Protein AF-A0AAV4NGH8-F1 (afdb_monomer)

Mean predicted aligned error: 12.2 Å

pLDDT: mean 81.97, std 16.05, range [34.03, 96.88]

Radius of gyration: 24.6 Å; Cα contacts (8 Å, |Δi|>4): 163; chains: 1; bounding box: 35×63×75 Å

Foldseek 3Di:
DDDDDDPDDDPPVVVVVVVVVVVVVVVCVQCVVHQPFAAQFQRDGHGPPPFKDKDFPVNLVVLPDDPVLSCNRHVDPDRMGIHGPQQVVCSVVVHGRPNGVSVVSDDDDDDPVQVPDDPVRVLVPDPPLNAFDFDQPDDPSDTDTDHD

Solvent-accessible surface area (backbone atoms only — not comparable to full-atom values): 9064 Å² total; per-residue (Å²): 137,83,86,82,82,83,96,70,86,89,80,73,59,74,62,52,54,58,51,46,53,52,49,51,54,52,48,52,67,59,48,68,82,44,57,72,40,60,17,60,28,44,68,47,62,34,35,72,76,90,39,56,47,75,49,36,58,66,56,44,45,77,72,67,50,50,72,72,53,42,47,41,49,50,65,59,102,59,62,61,47,41,23,33,56,69,44,45,54,26,50,76,68,76,38,80,46,88,58,19,25,76,79,69,52,54,82,75,81,80,56,70,77,69,76,72,51,51,77,68,53,46,40,70,72,39,90,58,66,78,56,53,44,81,40,74,75,55,95,81,79,42,69,39,78,44,82,118

Sequence (148 aa):
MNNAHSDLNDYSDYSHEKQWLKVEECFFKSIADGPTHRCYCCDRLYMKKNNLVSYSKADLRARGFTEKQIAIILSVDLDEADFCKTCSDHIRKLNVPNLAANYGFRYPEQPSCLSELNDLEECLVALR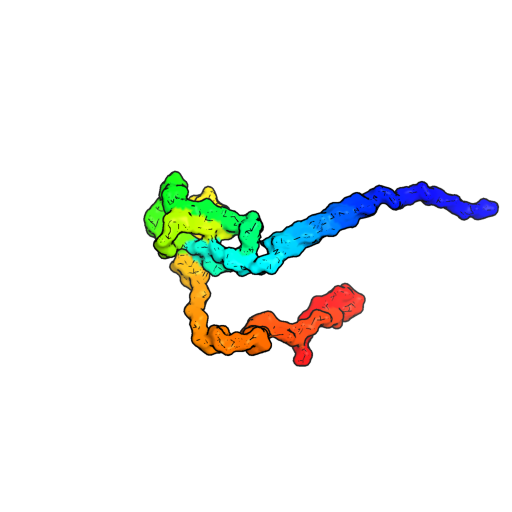ISFMQIRELGRDRQYGYERS

Structure (mmCIF, N/CA/C/O backbone):
data_AF-A0AAV4NGH8-F1
#
_entry.id   AF-A0AAV4NGH8-F1
#
loop_
_atom_site.group_PDB
_atom_site.id
_atom_site.type_symbol
_atom_site.label_atom_id
_atom_site.label_alt_id
_atom_site.label_comp_id
_atom_site.label_asym_id
_atom_site.label_entity_id
_atom_site.label_seq_id
_atom_site.pdbx_PDB_ins_code
_atom_site.Cartn_x
_atom_site.Cartn_y
_atom_site.Cartn_z
_atom_site.occupancy
_atom_site.B_iso_or_equiv
_atom_site.auth_seq_id
_atom_site.auth_comp_id
_atom_site.auth_asym_id
_atom_site.auth_atom_id
_atom_site.pdbx_PDB_model_num
ATOM 1 N N . MET A 1 1 ? 20.906 39.413 -56.919 1.00 37.12 1 MET A N 1
ATOM 2 C CA . MET A 1 1 ? 21.834 38.426 -56.330 1.00 37.12 1 MET A CA 1
ATOM 3 C C . MET A 1 1 ? 21.301 38.068 -54.962 1.00 37.12 1 MET A C 1
ATOM 5 O O . MET A 1 1 ? 20.893 38.958 -54.231 1.00 37.12 1 MET A O 1
ATOM 9 N N . ASN A 1 2 ? 21.148 36.767 -54.755 1.00 34.03 2 ASN A N 1
ATOM 10 C CA . ASN A 1 2 ? 20.193 36.140 -53.854 1.00 34.03 2 ASN A CA 1
ATOM 11 C C . ASN A 1 2 ? 20.536 36.258 -52.362 1.00 34.03 2 ASN A C 1
ATOM 13 O O . ASN A 1 2 ? 21.702 36.274 -51.983 1.00 34.03 2 ASN A O 1
ATOM 17 N N . ASN A 1 3 ? 19.448 36.282 -51.587 1.00 38.16 3 ASN A N 1
ATOM 18 C CA . ASN A 1 3 ? 19.252 35.987 -50.164 1.00 38.16 3 ASN A CA 1
ATOM 19 C C . ASN A 1 3 ? 20.283 35.073 -49.479 1.00 38.16 3 ASN A C 1
ATOM 21 O O . ASN A 1 3 ? 20.625 34.031 -50.028 1.00 38.16 3 ASN A O 1
ATOM 25 N N . ALA A 1 4 ? 20.562 35.359 -48.203 1.00 35.12 4 ALA A N 1
ATOM 26 C CA . ALA A 1 4 ? 20.203 34.488 -47.067 1.00 35.12 4 ALA A CA 1
ATOM 27 C C . ALA A 1 4 ? 20.472 35.260 -45.755 1.00 35.12 4 ALA A C 1
ATOM 29 O O . ALA A 1 4 ? 21.576 35.740 -45.537 1.00 35.12 4 ALA A O 1
ATOM 30 N N . HIS A 1 5 ? 19.436 35.692 -45.035 1.00 36.12 5 HIS A N 1
ATOM 31 C CA . HIS A 1 5 ? 18.732 34.955 -43.972 1.00 36.12 5 HIS A CA 1
ATOM 32 C C . HIS A 1 5 ? 19.549 34.778 -42.680 1.00 36.12 5 HIS A C 1
ATOM 34 O O . HIS A 1 5 ? 20.312 33.837 -42.533 1.00 36.12 5 HIS A O 1
ATOM 40 N N . SER A 1 6 ? 19.323 35.720 -41.758 1.00 41.16 6 SER A N 1
ATOM 41 C CA . SER A 1 6 ? 19.064 35.513 -40.325 1.00 41.16 6 SER A CA 1
ATOM 42 C C . SER A 1 6 ? 19.578 34.218 -39.672 1.00 41.16 6 SER A C 1
ATOM 44 O O . SER A 1 6 ? 18.866 33.212 -39.668 1.00 41.16 6 SER A O 1
ATOM 46 N N . ASP A 1 7 ? 20.698 34.314 -38.961 1.00 37.06 7 ASP A N 1
ATOM 47 C CA . ASP A 1 7 ? 20.989 33.439 -37.822 1.00 37.06 7 ASP A CA 1
ATOM 48 C C . ASP A 1 7 ? 20.143 33.905 -36.628 1.00 37.06 7 ASP A C 1
ATOM 50 O O . ASP A 1 7 ? 20.537 34.766 -35.838 1.00 37.06 7 ASP A O 1
ATOM 54 N N . LEU A 1 8 ? 18.918 33.385 -36.542 1.00 48.69 8 LEU A N 1
ATOM 55 C CA . LEU A 1 8 ? 18.083 33.474 -35.350 1.00 48.69 8 LEU A CA 1
ATOM 56 C C . LEU A 1 8 ? 18.018 32.099 -34.684 1.00 48.69 8 LEU A C 1
ATOM 58 O O . LEU A 1 8 ? 17.522 31.150 -35.278 1.00 48.69 8 LEU A O 1
ATOM 62 N N . ASN A 1 9 ? 18.423 32.094 -33.412 1.00 50.03 9 ASN A N 1
ATOM 63 C CA . ASN A 1 9 ? 18.044 31.165 -32.347 1.00 50.03 9 ASN A CA 1
ATOM 64 C C . ASN A 1 9 ? 18.372 29.677 -32.519 1.00 50.03 9 ASN A C 1
ATOM 66 O O . ASN A 1 9 ? 17.560 28.925 -33.042 1.00 50.03 9 ASN A O 1
ATOM 70 N N . ASP A 1 10 ? 19.438 29.236 -31.843 1.00 43.16 10 ASP A N 1
ATOM 71 C CA . ASP A 1 10 ? 19.433 27.922 -31.187 1.00 43.16 10 ASP A CA 1
ATOM 72 C C . ASP A 1 10 ? 20.372 27.878 -29.962 1.00 43.16 10 ASP A C 1
ATOM 74 O O . ASP A 1 10 ? 21.439 27.273 -29.971 1.00 43.16 10 ASP A O 1
ATOM 78 N N . TYR A 1 11 ? 20.034 28.625 -28.903 1.00 45.38 11 TYR A N 1
ATOM 79 C CA . TYR A 1 11 ? 20.812 28.622 -27.647 1.00 45.38 11 TYR A CA 1
ATOM 80 C C . TYR A 1 11 ? 19.963 28.309 -26.404 1.00 45.38 11 TYR A C 1
ATOM 82 O O . TYR A 1 11 ? 20.432 28.434 -25.273 1.00 45.38 11 TYR A O 1
ATOM 90 N N . SER A 1 12 ? 18.705 27.893 -26.583 1.00 49.69 12 SER A N 1
ATOM 91 C CA . SER A 1 12 ? 17.806 27.534 -25.476 1.00 49.69 12 SER A CA 1
ATOM 92 C C . SER A 1 12 ? 17.758 26.035 -25.161 1.00 49.69 12 SER A C 1
ATOM 94 O O . SER A 1 12 ? 17.230 25.673 -24.111 1.00 49.69 12 SER A O 1
ATOM 96 N N . ASP A 1 13 ? 18.322 25.169 -26.006 1.00 53.19 13 ASP A N 1
ATOM 97 C CA . ASP A 1 13 ? 18.118 23.714 -25.900 1.00 53.19 13 ASP A CA 1
ATOM 98 C C . ASP A 1 13 ? 19.119 23.005 -24.955 1.00 53.19 13 ASP A C 1
ATOM 100 O O . ASP A 1 13 ? 18.758 22.124 -24.174 1.00 53.19 13 ASP A O 1
ATOM 104 N N . TYR A 1 14 ? 20.360 23.502 -24.865 1.00 54.12 14 TYR A N 1
ATOM 105 C CA . TYR A 1 14 ? 21.419 22.940 -24.000 1.00 54.12 14 TYR A CA 1
ATOM 106 C C . TYR A 1 14 ? 21.107 22.948 -22.491 1.00 54.12 14 TYR A C 1
ATOM 108 O O . TYR A 1 14 ? 21.674 22.174 -21.713 1.00 54.12 14 TYR A O 1
ATOM 116 N N . SER A 1 15 ? 20.245 23.863 -22.044 1.00 65.00 15 SER A N 1
ATOM 117 C CA . SER A 1 15 ? 19.797 23.952 -20.647 1.00 65.00 15 SER A CA 1
ATOM 118 C C . SER A 1 15 ? 18.776 22.863 -20.325 1.00 65.00 15 SER A C 1
ATOM 120 O O . SER A 1 15 ? 18.804 22.270 -19.244 1.00 65.00 15 SER A O 1
ATOM 122 N N . HIS A 1 16 ? 17.899 22.580 -21.285 1.00 65.19 16 HIS A N 1
ATOM 123 C CA . HIS A 1 16 ? 16.795 21.650 -21.128 1.00 65.19 16 HIS A CA 1
ATOM 124 C C . HIS A 1 16 ? 17.289 20.198 -21.162 1.00 65.19 16 HIS A C 1
ATOM 126 O O . HIS A 1 16 ? 16.897 19.397 -20.316 1.00 65.19 16 HIS A O 1
ATOM 132 N N . GLU A 1 17 ? 18.256 19.889 -22.029 1.00 76.56 17 GLU A N 1
ATOM 133 C CA . GLU A 1 17 ? 18.905 18.574 -22.084 1.00 76.56 17 GLU A CA 1
ATOM 134 C C . GLU A 1 17 ? 19.615 18.217 -20.762 1.00 76.56 17 GLU A C 1
ATOM 136 O O . GLU A 1 17 ? 19.431 17.130 -20.213 1.00 76.56 17 GLU A O 1
ATOM 141 N N . LYS A 1 18 ? 20.353 19.163 -20.161 1.00 76.19 18 LYS A N 1
ATOM 142 C CA . LYS A 1 18 ? 20.998 18.955 -18.848 1.00 76.19 18 LYS A CA 1
ATOM 143 C C . LYS A 1 18 ? 19.992 18.768 -17.714 1.00 76.19 18 LYS A C 1
ATOM 145 O O . LYS A 1 18 ? 20.256 18.023 -16.769 1.00 76.19 18 LYS A O 1
ATOM 150 N N . GLN A 1 19 ? 18.852 19.454 -17.780 1.00 84.19 19 GLN A N 1
ATOM 151 C CA . GLN A 1 19 ? 17.763 19.261 -16.823 1.00 84.19 19 GLN A CA 1
ATOM 152 C C . GLN A 1 19 ? 17.129 17.879 -16.992 1.00 84.19 19 GLN A C 1
ATOM 154 O O . GLN A 1 19 ? 16.891 17.208 -15.988 1.00 84.19 19 GLN A O 1
ATOM 159 N N . TRP A 1 20 ? 16.931 17.428 -18.232 1.00 88.38 20 TRP A N 1
ATOM 160 C CA . TRP A 1 20 ? 16.392 16.108 -18.538 1.00 88.38 20 TRP A CA 1
ATOM 161 C C . TRP A 1 20 ? 17.287 14.983 -18.021 1.00 88.38 20 TRP A C 1
ATOM 163 O O . TRP A 1 20 ? 16.808 14.146 -17.263 1.00 88.38 20 TRP A O 1
ATOM 173 N N . LEU A 1 21 ? 18.593 15.025 -18.308 1.00 91.19 21 LEU A N 1
ATOM 174 C CA . LEU A 1 21 ? 19.558 14.029 -17.818 1.00 91.19 21 LEU A CA 1
ATOM 175 C C . LEU A 1 21 ? 19.543 13.916 -16.288 1.00 91.19 21 LEU A C 1
ATOM 177 O O . LEU A 1 21 ? 19.578 12.822 -15.728 1.00 91.19 21 LEU A O 1
ATOM 181 N N . LYS A 1 22 ? 19.432 15.051 -15.590 1.00 90.44 22 LYS A N 1
ATOM 182 C CA . LYS A 1 22 ? 19.340 15.071 -14.126 1.00 90.44 22 LYS A CA 1
ATOM 183 C C . LYS A 1 22 ? 18.030 14.460 -13.622 1.00 90.44 22 LYS A C 1
ATOM 185 O O . LYS A 1 22 ? 18.037 13.746 -12.620 1.00 90.44 22 LYS A O 1
ATOM 190 N N . VAL A 1 23 ? 16.906 14.767 -14.269 1.00 88.88 23 VAL A N 1
ATOM 191 C CA . VAL A 1 23 ? 15.590 14.206 -13.923 1.00 88.88 23 VAL A CA 1
ATOM 192 C C . VAL A 1 23 ? 15.567 12.703 -14.183 1.00 88.88 23 VAL A C 1
ATOM 194 O O . VAL A 1 23 ? 15.110 11.954 -13.323 1.00 88.88 23 VAL A O 1
ATOM 197 N N . GLU A 1 24 ? 16.109 12.264 -15.314 1.00 91.50 24 GLU A N 1
ATOM 198 C CA . GLU A 1 24 ? 16.248 10.863 -15.701 1.00 91.50 24 GLU A CA 1
ATOM 199 C C . GLU A 1 24 ? 17.092 10.083 -14.687 1.00 91.50 24 GLU A C 1
ATOM 201 O O . GLU A 1 24 ? 16.641 9.072 -14.144 1.00 91.50 24 GLU A O 1
ATOM 206 N N . GLU A 1 25 ? 18.275 10.592 -14.340 1.00 91.62 25 GLU A N 1
ATOM 207 C CA . GLU A 1 25 ? 19.138 9.982 -13.328 1.00 91.62 25 GLU A CA 1
ATOM 208 C C . GLU A 1 25 ? 18.414 9.872 -11.974 1.00 91.62 25 GLU A C 1
ATOM 210 O O . GLU A 1 25 ? 18.460 8.839 -11.300 1.00 91.62 25 GLU A O 1
ATOM 215 N N . CYS A 1 26 ? 17.704 10.931 -11.575 1.00 88.38 26 CYS A N 1
ATOM 216 C CA . CYS A 1 26 ? 16.924 10.953 -10.340 1.00 88.38 26 CYS A CA 1
ATOM 217 C C . CYS A 1 26 ? 15.754 9.959 -10.375 1.00 88.38 26 CYS A C 1
ATOM 219 O O . CYS A 1 26 ? 15.462 9.337 -9.349 1.00 88.38 26 CYS A O 1
ATOM 221 N N . PHE A 1 27 ? 15.103 9.796 -11.529 1.00 86.94 27 PHE A N 1
ATOM 222 C CA . PHE A 1 27 ? 14.030 8.832 -11.740 1.00 86.94 27 PHE A CA 1
ATOM 223 C C . PHE A 1 27 ? 14.553 7.404 -11.604 1.00 86.94 27 PHE A C 1
ATOM 225 O O . PHE A 1 27 ? 14.066 6.682 -10.734 1.00 86.94 27 PHE A O 1
ATOM 232 N N . PHE A 1 28 ? 15.586 7.018 -12.360 1.00 88.06 28 PHE A N 1
ATOM 233 C CA . PHE A 1 28 ? 16.157 5.670 -12.284 1.00 88.06 28 PHE A CA 1
ATOM 234 C C . PHE A 1 28 ? 16.666 5.346 -10.880 1.00 88.06 28 PHE A C 1
ATOM 236 O O . PHE A 1 28 ? 16.361 4.280 -10.354 1.00 88.06 28 PHE A O 1
ATOM 243 N N . LYS A 1 29 ? 17.313 6.301 -10.199 1.00 86.12 29 LYS A N 1
ATOM 244 C CA . LYS A 1 29 ? 17.680 6.153 -8.780 1.00 86.12 29 LYS A CA 1
ATOM 245 C C . LYS A 1 29 ? 16.474 5.992 -7.853 1.00 86.12 29 LYS A C 1
ATOM 247 O O . LYS A 1 29 ? 16.597 5.367 -6.807 1.00 86.12 29 LYS A O 1
ATOM 252 N N . SER A 1 30 ? 15.326 6.590 -8.173 1.00 81.25 30 SER A N 1
ATOM 253 C CA . SER A 1 30 ? 14.107 6.466 -7.359 1.00 81.25 30 SER A CA 1
ATOM 254 C C . SER A 1 30 ? 13.377 5.138 -7.549 1.00 81.25 30 SER A C 1
ATOM 256 O O . SER A 1 30 ? 12.634 4.743 -6.651 1.00 81.25 30 SER A O 1
ATOM 258 N N . ILE A 1 31 ? 13.603 4.467 -8.685 1.00 83.75 31 ILE A N 1
ATOM 259 C CA . ILE A 1 31 ? 12.946 3.207 -9.044 1.00 83.75 31 ILE A CA 1
ATOM 260 C C . ILE A 1 31 ? 13.873 1.986 -9.011 1.00 83.75 31 ILE A C 1
ATOM 262 O O . ILE A 1 31 ? 13.399 0.876 -9.237 1.00 83.75 31 ILE A O 1
ATOM 266 N N . ALA A 1 32 ? 15.167 2.182 -8.736 1.00 84.25 32 ALA A N 1
ATOM 267 C CA . ALA A 1 32 ? 16.200 1.147 -8.811 1.00 84.25 32 ALA A CA 1
ATO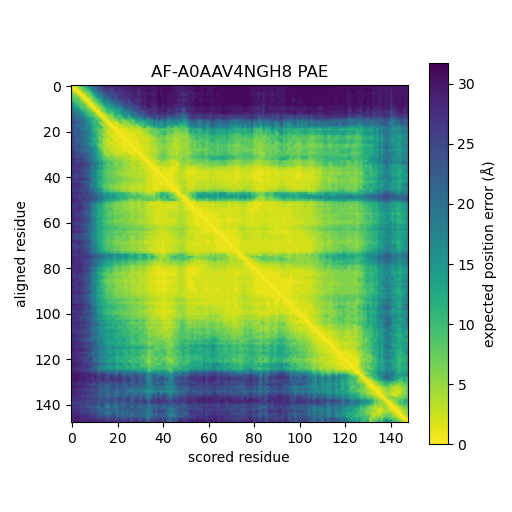M 268 C C . ALA A 1 32 ? 15.882 -0.087 -7.954 1.00 84.25 32 ALA A C 1
ATOM 270 O O . ALA A 1 32 ? 16.049 -1.210 -8.416 1.00 84.25 32 ALA A O 1
ATOM 271 N N . ASP A 1 33 ? 15.359 0.125 -6.746 1.00 83.31 33 ASP A N 1
ATOM 272 C CA . ASP A 1 33 ? 15.035 -0.957 -5.809 1.00 83.31 33 ASP A CA 1
ATOM 273 C C . ASP A 1 33 ? 13.734 -1.695 -6.168 1.00 83.31 33 ASP A C 1
ATOM 275 O O . ASP A 1 33 ? 13.377 -2.676 -5.520 1.00 83.31 33 ASP A O 1
ATOM 279 N N . GLY A 1 34 ? 12.985 -1.220 -7.169 1.00 83.31 34 GLY A N 1
ATOM 280 C CA . GLY A 1 34 ? 11.658 -1.737 -7.478 1.00 83.31 34 GLY A CA 1
ATOM 281 C C . GLY A 1 34 ? 10.605 -1.392 -6.409 1.00 83.31 34 GLY A C 1
ATOM 282 O O . GLY A 1 34 ? 10.866 -0.685 -5.430 1.00 83.31 34 GLY A O 1
ATOM 283 N N . PRO A 1 35 ? 9.356 -1.849 -6.593 1.00 86.88 35 PRO A N 1
ATOM 284 C CA . PRO A 1 35 ? 8.310 -1.703 -5.593 1.00 86.88 35 PRO A CA 1
ATOM 285 C C . PRO A 1 35 ? 8.489 -2.779 -4.515 1.00 86.88 35 PRO A C 1
ATOM 287 O O . PRO A 1 35 ? 7.883 -3.841 -4.584 1.00 86.88 35 PRO A O 1
ATOM 290 N N . THR A 1 36 ? 9.342 -2.523 -3.528 1.00 88.75 36 THR A N 1
ATOM 291 C CA . THR A 1 36 ? 9.654 -3.473 -2.442 1.00 88.75 36 THR A CA 1
ATOM 292 C C . THR A 1 36 ? 8.967 -3.135 -1.122 1.00 88.75 36 THR A C 1
ATOM 294 O O . THR A 1 36 ? 8.953 -3.950 -0.202 1.00 88.75 36 THR A O 1
ATOM 297 N N . HIS A 1 37 ? 8.345 -1.959 -1.012 1.00 90.50 37 HIS A N 1
ATOM 298 C CA . HIS A 1 37 ? 7.714 -1.510 0.225 1.00 90.50 37 HIS A CA 1
ATOM 299 C C . HIS A 1 37 ? 6.209 -1.753 0.214 1.00 90.50 37 HIS A C 1
ATOM 301 O O . HIS A 1 37 ? 5.495 -1.308 -0.681 1.00 90.50 37 HIS A O 1
ATOM 307 N N . ARG A 1 38 ? 5.704 -2.435 1.238 1.00 91.06 38 ARG A N 1
ATOM 308 C CA . ARG A 1 38 ? 4.288 -2.790 1.363 1.00 91.06 38 ARG A CA 1
ATOM 309 C C . ARG A 1 38 ? 3.475 -1.667 2.010 1.00 91.06 38 ARG A C 1
ATOM 311 O O . ARG A 1 38 ? 3.898 -1.078 2.996 1.00 91.06 38 ARG A O 1
ATOM 318 N N . CYS A 1 39 ? 2.269 -1.431 1.498 1.00 93.81 39 CYS A N 1
ATOM 319 C CA . CYS A 1 39 ? 1.219 -0.718 2.226 1.00 93.81 39 CYS A CA 1
ATOM 320 C C . CYS A 1 39 ? 0.498 -1.685 3.173 1.00 93.81 39 CYS A C 1
ATOM 322 O O . CYS A 1 39 ? -0.081 -2.668 2.714 1.00 93.81 39 CYS A O 1
ATOM 324 N N . TYR A 1 40 ? 0.451 -1.383 4.468 1.00 93.88 40 TYR A N 1
ATOM 325 C CA . TYR A 1 40 ? -0.129 -2.282 5.474 1.00 93.88 40 TYR A CA 1
ATOM 326 C C . TYR A 1 40 ? -1.662 -2.321 5.497 1.00 93.88 40 TYR A C 1
ATOM 328 O O . TYR A 1 40 ? -2.244 -3.189 6.145 1.00 93.88 40 TYR A O 1
ATOM 336 N N . CYS A 1 41 ? -2.325 -1.418 4.769 1.00 94.88 41 CYS A N 1
ATOM 337 C CA . CYS A 1 41 ? -3.775 -1.463 4.606 1.00 94.88 41 CYS A CA 1
ATOM 338 C C . CYS A 1 41 ? -4.203 -2.294 3.393 1.00 94.88 41 CYS A C 1
ATOM 340 O O . CYS A 1 41 ? -5.032 -3.186 3.538 1.00 94.88 41 CYS A O 1
ATOM 342 N N . CYS A 1 42 ? -3.670 -2.009 2.199 1.00 93.69 42 CYS A N 1
ATOM 343 C CA . CYS A 1 42 ? -4.112 -2.640 0.945 1.00 93.69 42 CYS A CA 1
ATOM 344 C C . CYS A 1 42 ? -3.192 -3.750 0.424 1.00 93.69 42 CYS A C 1
ATOM 346 O O . CYS A 1 42 ? -3.442 -4.284 -0.653 1.00 93.69 42 CYS A O 1
ATOM 348 N N . ASP A 1 43 ? -2.114 -4.056 1.145 1.00 91.69 43 ASP A N 1
ATOM 349 C CA . ASP A 1 43 ? -1.166 -5.141 0.867 1.00 91.69 43 ASP A CA 1
ATOM 350 C C . ASP A 1 43 ? -0.355 -5.035 -0.437 1.00 91.69 43 ASP A C 1
ATOM 352 O O . ASP A 1 43 ? 0.445 -5.909 -0.767 1.00 91.69 43 ASP A O 1
ATOM 356 N N . ARG A 1 44 ? -0.524 -3.945 -1.190 1.00 91.44 44 ARG A N 1
ATOM 357 C CA . ARG A 1 44 ? 0.202 -3.696 -2.442 1.00 91.44 44 ARG A CA 1
ATOM 358 C C . ARG A 1 44 ? 1.605 -3.161 -2.182 1.00 91.44 44 ARG A C 1
ATOM 360 O O . ARG A 1 44 ? 1.859 -2.504 -1.170 1.00 91.44 44 ARG A O 1
ATOM 367 N N . LEU A 1 45 ? 2.487 -3.410 -3.145 1.00 91.06 45 LEU A N 1
ATOM 368 C CA . LEU A 1 45 ? 3.868 -2.955 -3.125 1.00 91.06 45 LEU A CA 1
ATOM 369 C C . LEU A 1 45 ? 4.035 -1.603 -3.832 1.00 91.06 45 LEU A C 1
ATOM 371 O O . LEU A 1 45 ? 3.382 -1.318 -4.837 1.00 91.06 45 LEU A O 1
ATOM 375 N N . TYR A 1 46 ? 4.933 -0.785 -3.298 1.00 90.50 46 TYR A N 1
ATOM 376 C CA . TYR A 1 46 ? 5.222 0.581 -3.710 1.00 90.50 46 TYR A CA 1
ATOM 377 C C . TYR A 1 46 ? 6.719 0.861 -3.595 1.00 90.50 46 TYR A C 1
ATOM 379 O O . TYR A 1 46 ? 7.461 0.181 -2.886 1.00 90.50 46 TYR A O 1
ATOM 387 N N . MET A 1 47 ? 7.162 1.906 -4.285 1.00 87.12 47 MET A N 1
ATOM 388 C CA . MET A 1 47 ? 8.521 2.423 -4.139 1.00 87.12 47 MET A CA 1
ATOM 389 C C . MET A 1 47 ? 8.596 3.349 -2.934 1.00 87.12 47 MET A C 1
ATOM 391 O O . MET A 1 47 ? 7.678 4.142 -2.721 1.00 87.12 47 MET A O 1
ATOM 395 N N . LYS A 1 48 ? 9.688 3.274 -2.166 1.00 73.62 48 LYS A N 1
ATOM 396 C CA . LYS A 1 48 ? 9.821 3.984 -0.883 1.00 73.62 48 LYS A CA 1
ATOM 397 C C . LYS A 1 48 ? 9.605 5.486 -1.008 1.00 73.62 48 LYS A C 1
ATOM 399 O O . LYS A 1 48 ? 8.889 6.090 -0.214 1.00 73.62 48 LYS A O 1
ATOM 404 N N . LYS A 1 49 ? 10.257 6.102 -2.000 1.00 71.75 49 LYS A N 1
ATOM 405 C CA . LYS A 1 49 ? 10.245 7.555 -2.169 1.00 71.75 49 LYS A CA 1
ATOM 406 C C . LYS A 1 49 ? 8.834 8.032 -2.505 1.00 71.75 49 LYS A C 1
ATOM 408 O O . LYS A 1 49 ? 8.289 7.705 -3.553 1.00 71.75 49 LYS A O 1
ATOM 413 N N . ASN A 1 50 ? 8.289 8.856 -1.612 1.00 67.06 50 ASN A N 1
ATOM 414 C CA . ASN A 1 50 ? 7.090 9.685 -1.782 1.00 67.06 50 ASN A CA 1
ATOM 415 C C . ASN A 1 50 ? 5.749 8.956 -1.979 1.00 67.06 50 ASN A C 1
ATOM 417 O O . ASN A 1 50 ? 4.734 9.626 -2.171 1.00 67.06 50 ASN A O 1
ATOM 421 N N . ASN A 1 51 ? 5.709 7.622 -1.915 1.00 81.25 51 ASN A N 1
ATOM 422 C CA . ASN A 1 51 ? 4.461 6.874 -2.112 1.00 81.25 51 ASN A CA 1
ATOM 423 C C . ASN A 1 51 ? 3.843 6.349 -0.819 1.00 81.25 51 ASN A C 1
ATOM 425 O O . ASN A 1 51 ? 2.677 5.947 -0.848 1.00 81.25 51 ASN A O 1
ATOM 429 N N . LEU A 1 52 ? 4.600 6.354 0.281 1.00 91.31 52 LEU A N 1
ATOM 430 C CA . LEU A 1 52 ? 4.184 5.840 1.579 1.00 91.31 52 LEU A CA 1
ATOM 431 C C . LEU A 1 52 ? 4.178 6.948 2.635 1.00 91.31 52 LEU A C 1
ATOM 433 O O . LEU A 1 52 ? 5.033 7.832 2.631 1.00 91.31 52 LEU A O 1
ATOM 437 N N . VAL A 1 53 ? 3.181 6.895 3.512 1.00 93.75 53 VAL A N 1
ATOM 438 C CA . VAL A 1 53 ? 2.971 7.793 4.649 1.00 93.75 53 VAL A CA 1
ATOM 439 C C . VAL A 1 53 ? 2.726 6.930 5.878 1.00 93.75 53 VAL A C 1
ATOM 441 O O . VAL A 1 53 ? 1.875 6.040 5.830 1.00 93.75 53 VAL A O 1
ATOM 444 N N . SER A 1 54 ? 3.447 7.197 6.959 1.00 94.38 54 SER A N 1
ATOM 445 C CA . SER A 1 54 ? 3.340 6.429 8.197 1.00 94.38 54 SER A CA 1
ATOM 446 C C . SER A 1 54 ? 2.198 6.956 9.071 1.00 94.38 54 SER A C 1
ATOM 448 O O . SER A 1 54 ? 1.970 8.166 9.157 1.00 94.38 54 SER A O 1
ATOM 450 N N . TYR A 1 55 ? 1.453 6.043 9.690 1.00 95.19 55 TYR A N 1
ATOM 451 C CA . TYR A 1 55 ? 0.465 6.355 10.723 1.00 95.19 55 TYR A CA 1
ATOM 452 C C . TYR A 1 55 ? 0.613 5.371 11.878 1.00 95.19 55 TYR A C 1
ATOM 454 O O . TYR A 1 55 ? 0.748 4.164 11.653 1.00 95.19 55 TYR A O 1
ATOM 462 N N . SER A 1 56 ? 0.500 5.876 13.103 1.00 95.69 56 SER A N 1
ATOM 463 C CA . SER A 1 56 ? 0.361 5.045 14.296 1.00 95.69 56 SER A CA 1
ATOM 464 C C . SER A 1 56 ? -1.103 4.721 14.608 1.00 95.69 56 SER A C 1
ATOM 466 O O . SER A 1 56 ? -2.032 5.428 14.196 1.00 95.69 56 SER A O 1
ATOM 468 N N . LYS A 1 57 ? -1.344 3.676 15.407 1.00 94.75 57 LYS A N 1
ATOM 469 C CA . LYS A 1 57 ? -2.671 3.400 15.983 1.00 94.75 57 LYS A CA 1
ATOM 470 C C . LYS A 1 57 ? -3.165 4.596 16.800 1.00 94.75 57 LYS A C 1
ATOM 472 O O . LYS A 1 57 ? -4.353 4.913 16.752 1.00 94.75 57 LYS A O 1
ATOM 477 N N . ALA A 1 58 ? -2.271 5.287 17.510 1.00 95.56 58 ALA A N 1
ATOM 478 C CA . ALA A 1 58 ? -2.597 6.510 18.239 1.00 95.56 58 ALA A CA 1
ATOM 479 C C . ALA A 1 58 ? -3.074 7.637 17.303 1.00 95.56 58 ALA A C 1
ATOM 481 O O . ALA A 1 58 ? -4.087 8.271 17.600 1.00 95.56 58 ALA A O 1
ATOM 482 N N . ASP A 1 59 ? -2.437 7.829 16.142 1.00 95.81 59 ASP A N 1
ATOM 483 C CA . ASP A 1 59 ? -2.868 8.818 15.142 1.00 95.81 59 ASP A CA 1
ATOM 484 C C . ASP A 1 59 ? -4.263 8.511 14.597 1.00 95.81 59 ASP A C 1
ATOM 486 O O . ASP A 1 59 ? -5.086 9.412 14.418 1.00 95.81 59 ASP A O 1
ATOM 490 N N . LEU A 1 60 ? -4.549 7.234 14.330 1.00 96.00 60 LEU A N 1
ATOM 491 C CA . LEU A 1 60 ? -5.863 6.807 13.854 1.00 96.00 60 LEU A CA 1
ATOM 492 C C . LEU A 1 60 ? -6.945 7.047 14.920 1.00 96.00 60 LEU A C 1
ATOM 494 O O . LEU A 1 60 ? -8.016 7.565 14.594 1.00 96.00 60 LEU A O 1
ATOM 498 N N . ARG A 1 61 ? -6.655 6.758 16.196 1.00 95.88 61 ARG A N 1
ATOM 499 C CA . ARG A 1 61 ? -7.559 7.067 17.320 1.00 95.88 61 ARG A CA 1
ATOM 500 C C . ARG A 1 61 ? -7.799 8.564 17.455 1.00 95.88 61 ARG A C 1
ATOM 502 O O . ARG A 1 61 ? -8.947 8.987 17.545 1.00 95.88 61 ARG A O 1
ATOM 509 N N . ALA A 1 62 ? -6.736 9.366 17.411 1.00 96.19 62 ALA A N 1
ATOM 510 C CA . ALA A 1 62 ? -6.816 10.821 17.520 1.00 96.19 62 ALA A CA 1
ATOM 511 C C . ALA A 1 62 ? -7.650 11.452 16.392 1.00 96.19 62 ALA A C 1
ATOM 513 O O . ALA A 1 62 ? -8.293 12.479 16.590 1.00 96.19 62 ALA A O 1
ATOM 514 N N . ARG A 1 63 ? -7.682 10.818 15.214 1.00 95.06 63 ARG A N 1
ATOM 515 C CA . ARG A 1 63 ? -8.529 11.219 14.080 1.00 95.06 63 ARG A CA 1
ATOM 516 C C . ARG A 1 63 ? -10.000 10.820 14.237 1.00 95.06 63 ARG A C 1
ATOM 518 O O . ARG A 1 63 ? -10.829 11.337 13.498 1.00 95.06 63 ARG A O 1
ATOM 525 N N . GLY A 1 64 ? -10.332 9.936 15.177 1.00 95.62 64 GLY A N 1
ATOM 526 C CA . GLY A 1 64 ? -11.705 9.502 15.449 1.00 95.62 64 GLY A CA 1
ATOM 527 C C . GLY A 1 64 ? -12.091 8.151 14.842 1.00 95.62 64 GLY A C 1
ATOM 528 O O . GLY A 1 64 ? -13.280 7.850 14.753 1.00 95.62 64 GLY A O 1
ATOM 529 N N . PHE A 1 65 ? -11.127 7.322 14.429 1.00 96.88 65 PHE A N 1
ATOM 530 C CA . PHE A 1 65 ? -11.430 5.942 14.046 1.00 96.88 65 PHE A CA 1
ATOM 531 C C . PHE A 1 65 ? -11.749 5.087 15.279 1.00 96.88 65 PHE A C 1
ATOM 533 O O . PHE A 1 65 ? -11.071 5.155 16.302 1.00 96.88 65 PHE A O 1
ATOM 540 N N . THR A 1 66 ? -12.768 4.238 15.161 1.00 96.62 66 THR A N 1
ATOM 541 C CA . THR A 1 66 ? -13.091 3.218 16.171 1.00 96.62 66 THR A CA 1
ATOM 542 C C . THR A 1 66 ? -12.076 2.071 16.140 1.00 96.62 66 THR A C 1
ATOM 544 O O . THR A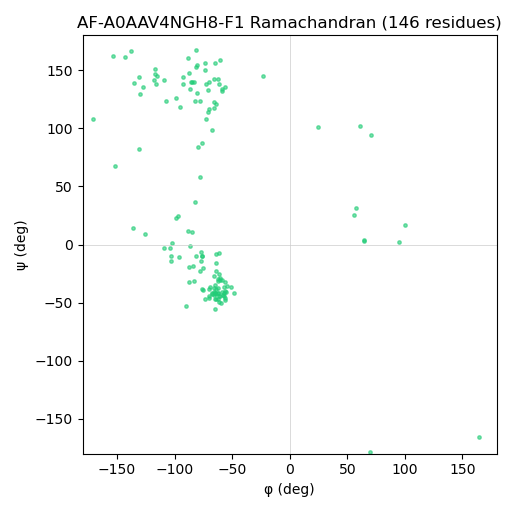 1 66 ? -11.508 1.784 15.087 1.00 96.62 66 THR A O 1
ATOM 547 N N . GLU A 1 67 ? -11.912 1.324 17.238 1.00 94.31 67 GLU A N 1
ATOM 548 C CA . GLU A 1 67 ? -11.008 0.156 17.264 1.00 94.31 67 GLU A CA 1
ATOM 549 C C . GLU A 1 67 ? -11.337 -0.881 16.175 1.00 94.31 67 GLU A C 1
ATOM 551 O O . GLU A 1 67 ? -10.435 -1.486 15.604 1.00 94.31 67 GLU A O 1
ATOM 556 N N . LYS A 1 68 ? -12.619 -1.040 15.806 1.00 94.06 68 LYS A N 1
ATOM 557 C CA . LYS A 1 68 ? -13.027 -1.913 14.690 1.00 94.06 68 LYS A CA 1
ATOM 558 C C . LYS A 1 68 ? -12.484 -1.419 13.348 1.00 94.06 68 LYS A C 1
ATOM 560 O O . LYS A 1 68 ? -12.015 -2.218 12.546 1.00 94.06 68 LYS A O 1
ATOM 565 N N . GLN A 1 69 ? -12.539 -0.113 13.095 1.00 95.31 69 GLN A N 1
ATOM 566 C CA . GLN A 1 69 ? -11.989 0.472 11.870 1.00 95.31 69 GLN A CA 1
ATOM 567 C C . GLN A 1 69 ? -10.462 0.429 11.869 1.00 95.31 69 GLN A C 1
ATOM 569 O O . GLN A 1 69 ? -9.874 0.139 10.832 1.00 95.31 69 GLN A O 1
ATOM 574 N N . ILE A 1 70 ? -9.824 0.657 13.020 1.00 95.31 70 ILE A N 1
ATOM 575 C CA . ILE A 1 70 ? -8.370 0.531 13.171 1.00 95.31 70 ILE A CA 1
ATOM 576 C C . ILE A 1 70 ? -7.936 -0.901 12.875 1.00 95.31 70 ILE A C 1
ATOM 578 O O . ILE A 1 70 ? -7.011 -1.084 12.094 1.00 95.31 70 ILE A O 1
ATOM 582 N N . ALA A 1 71 ? -8.646 -1.907 13.390 1.00 93.06 71 ALA A N 1
ATOM 583 C CA . ALA A 1 71 ? -8.372 -3.306 13.076 1.00 93.06 71 ALA A CA 1
ATOM 584 C C . ALA A 1 71 ? -8.509 -3.613 11.575 1.00 93.06 71 ALA A C 1
ATOM 586 O O . ALA A 1 71 ? -7.790 -4.470 11.067 1.00 93.06 71 ALA A O 1
ATOM 587 N N . ILE A 1 72 ? -9.387 -2.901 10.847 1.00 93.12 72 ILE A N 1
ATOM 588 C CA . ILE A 1 72 ? -9.506 -3.020 9.385 1.00 93.12 72 ILE A CA 1
ATOM 589 C C . ILE A 1 72 ? -8.324 -2.347 8.671 1.00 93.12 72 ILE A C 1
ATOM 591 O O . ILE A 1 72 ? -7.751 -2.947 7.763 1.00 93.12 72 ILE A O 1
ATOM 595 N N . ILE A 1 73 ? -7.972 -1.123 9.075 1.00 93.88 73 ILE A N 1
ATOM 596 C CA . ILE A 1 73 ? -6.931 -0.288 8.455 1.00 93.88 73 ILE A CA 1
ATOM 597 C C . ILE A 1 73 ? -5.530 -0.852 8.714 1.00 93.88 73 ILE A C 1
ATOM 599 O O . ILE A 1 73 ? -4.718 -0.907 7.794 1.00 93.88 73 ILE A O 1
ATOM 603 N N . LEU A 1 74 ? -5.264 -1.275 9.948 1.00 92.94 74 LEU A N 1
ATOM 604 C CA . LEU A 1 74 ? -3.988 -1.785 10.431 1.00 92.94 74 LEU A CA 1
ATOM 605 C C . LEU A 1 74 ? -4.217 -3.105 11.173 1.00 92.94 74 LEU A C 1
ATOM 607 O O . LEU A 1 74 ? -4.338 -3.156 12.394 1.00 92.94 74 LEU A O 1
ATOM 611 N N . SER A 1 75 ? -4.307 -4.180 10.391 1.00 82.25 75 SER A N 1
ATOM 612 C CA . SER A 1 75 ? -4.639 -5.523 10.889 1.00 82.25 75 SER A CA 1
ATOM 613 C C . SER A 1 75 ? -3.506 -6.226 11.630 1.00 82.25 75 SER A C 1
ATOM 615 O O . SER A 1 75 ? -3.742 -7.181 12.364 1.00 82.25 75 SER A O 1
ATOM 617 N N . VAL A 1 76 ? -2.274 -5.781 11.391 1.00 81.50 76 VAL A N 1
AT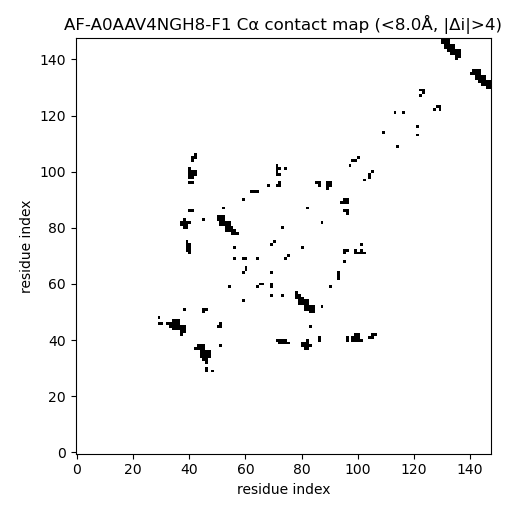OM 618 C CA . VAL A 1 76 ? -1.072 -6.375 11.969 1.00 81.50 76 VAL A CA 1
ATOM 619 C C . VAL A 1 76 ? -0.849 -5.860 13.384 1.00 81.50 76 VAL A C 1
ATOM 621 O O . VAL A 1 76 ? -1.235 -4.737 13.730 1.00 81.50 76 VAL A O 1
ATOM 624 N N . ASP A 1 77 ? -0.186 -6.673 14.201 1.00 85.12 77 ASP A N 1
ATOM 625 C CA . ASP A 1 77 ? 0.205 -6.288 15.555 1.00 85.12 77 ASP A CA 1
ATOM 626 C C . ASP A 1 77 ? 1.445 -5.379 15.545 1.00 85.12 77 ASP A C 1
ATOM 628 O O . ASP A 1 77 ? 2.503 -5.693 16.076 1.00 85.12 77 ASP A O 1
ATOM 632 N N . LEU A 1 78 ? 1.313 -4.251 14.847 1.00 88.75 78 LEU A N 1
ATOM 633 C CA . LEU A 1 78 ? 2.269 -3.152 14.821 1.00 88.75 78 LEU A CA 1
ATOM 634 C C . LEU A 1 78 ? 1.595 -1.910 15.401 1.00 88.75 78 LEU A C 1
ATOM 636 O O . LEU A 1 78 ? 0.384 -1.732 15.245 1.00 88.75 78 LEU A O 1
ATOM 640 N N . ASP A 1 79 ? 2.359 -1.058 16.078 1.00 91.38 79 ASP A N 1
ATOM 641 C CA . ASP A 1 79 ? 1.843 0.228 16.560 1.00 91.38 79 ASP A CA 1
ATOM 642 C C . ASP A 1 79 ? 1.886 1.309 15.474 1.00 91.38 79 ASP A C 1
ATOM 644 O O . ASP A 1 79 ? 0.986 2.140 15.399 1.00 91.38 79 ASP A O 1
ATOM 648 N N . GLU A 1 80 ? 2.868 1.236 14.574 1.00 94.12 80 GLU A N 1
ATOM 649 C CA . GLU A 1 80 ? 3.056 2.141 13.440 1.00 94.12 80 GLU A CA 1
ATOM 650 C C . GLU A 1 80 ? 3.285 1.350 12.151 1.00 94.12 80 GLU A C 1
ATOM 652 O O . GLU A 1 80 ? 3.901 0.281 12.159 1.00 94.12 80 GLU A O 1
ATOM 657 N N . ALA A 1 81 ? 2.760 1.864 11.040 1.00 94.56 81 ALA A N 1
ATOM 658 C CA . ALA A 1 81 ? 2.894 1.233 9.738 1.00 94.56 81 ALA A CA 1
ATOM 659 C C . ALA A 1 81 ? 2.820 2.236 8.584 1.00 94.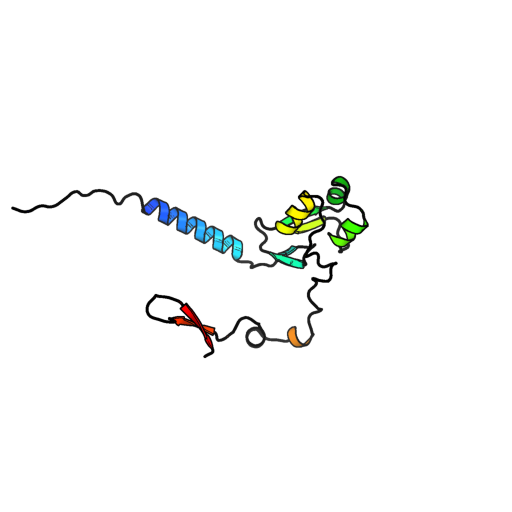56 81 ALA A C 1
ATOM 661 O O . ALA A 1 81 ? 2.303 3.343 8.729 1.00 94.56 81 ALA A O 1
ATOM 662 N N . ASP A 1 82 ? 3.290 1.800 7.416 1.00 94.75 82 ASP A N 1
ATOM 663 C CA . ASP A 1 82 ? 3.290 2.586 6.187 1.00 94.75 82 ASP A CA 1
ATOM 664 C C . ASP A 1 82 ? 2.043 2.345 5.330 1.00 94.75 82 ASP A C 1
ATOM 666 O O . ASP A 1 82 ? 1.599 1.214 5.101 1.00 94.75 82 ASP A O 1
ATOM 670 N N . PHE A 1 83 ? 1.503 3.432 4.785 1.00 95.31 83 PHE A N 1
ATOM 671 C CA . PHE A 1 83 ? 0.288 3.436 3.984 1.00 95.31 83 PHE A CA 1
ATOM 672 C C . PHE A 1 83 ? 0.528 4.137 2.658 1.00 95.31 83 PHE A C 1
ATOM 674 O O . PHE A 1 83 ? 1.100 5.223 2.609 1.00 95.31 83 PHE A O 1
ATOM 681 N N . CYS A 1 84 ? 0.040 3.556 1.565 1.00 94.94 84 CYS A N 1
ATOM 682 C CA . CYS A 1 84 ? 0.128 4.218 0.272 1.00 94.94 84 CYS A CA 1
ATOM 683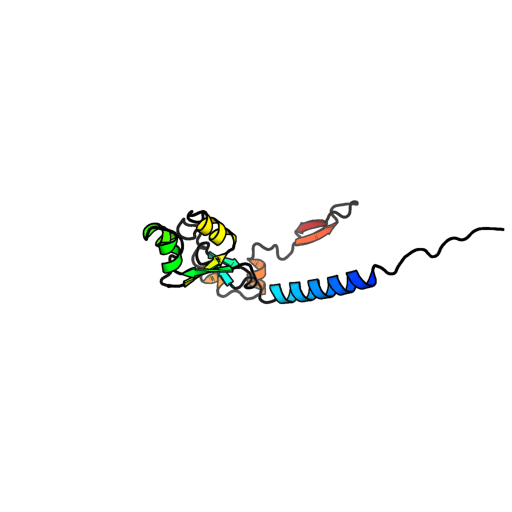 C C . CYS A 1 84 ? -0.690 5.506 0.237 1.00 94.94 84 CYS A C 1
ATOM 685 O O . CYS A 1 84 ? -1.679 5.648 0.960 1.00 94.94 84 CYS A O 1
ATOM 687 N N . LYS A 1 85 ? -0.321 6.418 -0.664 1.00 94.38 85 LYS A N 1
ATOM 688 C CA . LYS A 1 85 ? -1.003 7.706 -0.845 1.00 94.38 85 LYS A CA 1
ATOM 689 C C . LYS A 1 85 ? -2.528 7.578 -0.946 1.00 94.38 85 LYS A C 1
ATOM 691 O O . LYS A 1 85 ? -3.243 8.333 -0.302 1.00 94.38 85 LYS A O 1
ATOM 696 N N . THR A 1 86 ? -3.037 6.577 -1.667 1.00 94.94 86 THR A N 1
ATOM 697 C CA . THR A 1 86 ? -4.485 6.330 -1.766 1.00 94.94 86 THR A CA 1
ATOM 698 C C . THR A 1 86 ? -5.102 5.951 -0.419 1.00 94.94 86 THR A C 1
ATOM 700 O O . THR A 1 86 ? -6.125 6.511 -0.038 1.00 94.94 86 THR A O 1
ATOM 703 N N . CYS A 1 87 ? -4.489 5.034 0.335 1.00 95.69 87 CYS A N 1
ATOM 704 C CA . CYS A 1 87 ? -4.991 4.667 1.663 1.00 95.69 87 CYS A CA 1
ATOM 705 C C . CYS A 1 87 ? -4.908 5.855 2.631 1.00 95.69 87 CYS A C 1
ATOM 707 O O . CYS A 1 87 ? -5.871 6.130 3.342 1.00 95.69 87 CYS A O 1
ATOM 709 N N . SER A 1 88 ? -3.806 6.606 2.591 1.00 95.56 88 SER A N 1
ATOM 710 C CA . SER A 1 88 ? -3.624 7.854 3.338 1.00 95.56 88 SER A CA 1
ATOM 711 C C . SER A 1 88 ? -4.708 8.891 3.008 1.00 95.56 88 SER A C 1
ATOM 713 O O . SER A 1 88 ? -5.275 9.500 3.914 1.00 95.56 88 SER A O 1
ATOM 715 N N . ASP A 1 89 ? -5.085 9.046 1.736 1.00 96.12 89 ASP A N 1
ATOM 716 C CA . ASP A 1 89 ? -6.157 9.953 1.318 1.00 96.12 89 ASP A CA 1
ATOM 717 C C . ASP A 1 89 ? -7.530 9.548 1.867 1.00 96.12 89 ASP A C 1
ATOM 719 O O . ASP A 1 89 ? -8.311 10.415 2.263 1.00 96.12 89 ASP A O 1
ATOM 723 N N . HIS A 1 90 ? -7.825 8.248 1.926 1.00 96.69 90 HIS A N 1
ATOM 724 C CA . HIS A 1 90 ? -9.030 7.735 2.582 1.00 96.69 90 HIS A CA 1
ATOM 725 C C . HIS A 1 90 ? -9.002 8.003 4.094 1.00 96.69 90 HIS A C 1
ATOM 727 O O . HIS A 1 90 ? -9.964 8.562 4.625 1.00 96.69 90 HIS A O 1
ATOM 733 N N . ILE A 1 91 ? -7.879 7.705 4.760 1.00 96.00 91 ILE A N 1
ATOM 734 C CA . ILE A 1 91 ? -7.673 7.953 6.197 1.00 96.00 91 ILE A CA 1
ATOM 735 C C . ILE A 1 91 ? -7.867 9.439 6.522 1.00 96.00 91 ILE A C 1
ATOM 737 O O . ILE A 1 91 ? -8.562 9.793 7.473 1.00 96.00 91 ILE A O 1
ATOM 741 N N . ARG A 1 92 ? -7.310 10.333 5.697 1.00 95.06 92 ARG A N 1
ATOM 742 C CA . ARG A 1 92 ? -7.455 11.788 5.837 1.00 95.06 92 ARG A CA 1
ATOM 743 C C . ARG A 1 92 ? -8.906 12.255 5.699 1.00 95.06 92 ARG A C 1
ATOM 745 O O . ARG A 1 92 ? -9.275 13.246 6.319 1.00 95.06 92 ARG A O 1
ATOM 752 N N . LYS A 1 93 ? -9.722 11.544 4.918 1.00 96.44 93 LYS A N 1
ATOM 753 C CA . LYS A 1 93 ? -11.164 11.787 4.751 1.00 96.44 93 LYS A CA 1
ATOM 754 C C . LYS A 1 93 ? -12.025 11.050 5.788 1.00 96.44 93 LYS A C 1
ATOM 756 O O . LYS A 1 93 ? -13.235 10.989 5.602 1.00 96.44 93 LYS A O 1
ATOM 761 N N . LEU A 1 94 ? -11.419 10.483 6.837 1.00 95.12 94 LEU A N 1
ATOM 762 C CA . LEU A 1 94 ? -12.090 9.688 7.876 1.00 95.12 94 LEU A CA 1
ATOM 763 C C . LEU A 1 94 ? -12.856 8.473 7.332 1.00 95.12 94 LEU A C 1
ATOM 765 O O . LEU A 1 94 ? -13.856 8.042 7.899 1.00 95.12 94 LEU A O 1
ATOM 769 N N . ASN A 1 95 ? -12.359 7.893 6.239 1.00 95.56 95 ASN A N 1
ATOM 770 C CA . ASN A 1 95 ? -12.921 6.698 5.626 1.00 95.56 95 ASN A CA 1
ATOM 771 C C . ASN A 1 95 ? -11.935 5.534 5.710 1.00 95.56 95 ASN A C 1
ATOM 773 O O . ASN A 1 95 ? -10.726 5.705 5.548 1.00 95.56 95 ASN A O 1
ATOM 777 N N . VAL A 1 96 ? -12.464 4.326 5.888 1.00 94.69 96 VAL A N 1
ATOM 778 C CA . VAL A 1 96 ? -11.669 3.106 5.728 1.00 94.69 96 VAL A CA 1
ATOM 779 C C . VAL A 1 96 ? -11.371 2.911 4.232 1.00 94.69 96 VAL A C 1
ATOM 781 O O . VAL A 1 96 ? -12.289 3.047 3.419 1.00 94.69 96 VAL A O 1
ATOM 784 N N . PRO A 1 97 ? -10.123 2.616 3.826 1.00 95.62 97 PRO A N 1
ATOM 785 C CA . PRO A 1 97 ? -9.802 2.363 2.423 1.00 95.62 97 PRO A CA 1
ATOM 786 C C . PRO A 1 97 ? -10.599 1.183 1.844 1.00 95.62 97 PRO A C 1
ATOM 788 O O . PRO A 1 97 ? -10.636 0.103 2.426 1.00 95.62 97 PRO A O 1
ATOM 791 N N . ASN A 1 98 ? -11.200 1.366 0.664 1.00 92.38 98 ASN A N 1
ATOM 792 C CA . ASN A 1 98 ? -12.067 0.353 0.037 1.00 92.38 98 ASN A CA 1
ATOM 793 C C . ASN A 1 98 ? -11.321 -0.925 -0.372 1.00 92.38 98 ASN A C 1
ATOM 795 O O . ASN A 1 98 ? -11.915 -1.993 -0.435 1.00 92.38 98 ASN A O 1
ATOM 799 N N . LEU A 1 99 ? -10.024 -0.810 -0.661 1.00 93.12 99 LEU A N 1
ATOM 800 C CA . LEU A 1 99 ? -9.158 -1.931 -1.033 1.00 93.12 99 LEU A CA 1
ATOM 801 C C . LEU A 1 99 ? -8.364 -2.462 0.167 1.00 93.12 99 LEU A C 1
ATOM 803 O O . LEU A 1 99 ? -7.274 -2.998 -0.017 1.00 93.12 99 LEU A O 1
ATOM 807 N N . ALA A 1 100 ? -8.860 -2.264 1.392 1.00 93.38 100 ALA A N 1
ATOM 808 C CA . ALA A 1 100 ? -8.235 -2.844 2.569 1.00 93.38 100 ALA A CA 1
ATOM 809 C C . ALA A 1 100 ? -8.183 -4.373 2.434 1.00 93.38 100 ALA A C 1
ATOM 811 O O . ALA A 1 100 ? -9.176 -5.021 2.101 1.00 93.38 100 ALA A O 1
ATOM 812 N N . ALA A 1 101 ? -7.032 -4.954 2.747 1.00 92.00 101 ALA A N 1
ATOM 813 C CA . ALA A 1 101 ? -6.771 -6.385 2.706 1.00 92.00 101 ALA A CA 1
ATOM 814 C C . ALA A 1 101 ? -7.802 -7.170 3.542 1.00 92.00 101 ALA A C 1
ATOM 816 O O . ALA A 1 101 ? -8.266 -8.243 3.164 1.00 92.00 101 ALA A O 1
ATOM 817 N N . ASN A 1 102 ? -8.240 -6.593 4.660 1.00 89.62 102 ASN A N 1
ATOM 818 C CA . ASN A 1 102 ? -9.279 -7.153 5.525 1.00 89.62 102 ASN A CA 1
ATOM 819 C C . ASN A 1 102 ? -10.671 -7.278 4.894 1.00 89.62 102 ASN A C 1
ATOM 821 O O . ASN A 1 102 ? -11.492 -8.020 5.421 1.00 89.62 102 ASN A O 1
ATOM 825 N N . TYR A 1 103 ? -10.939 -6.613 3.771 1.00 91.00 103 TYR A N 1
ATOM 826 C CA . TYR A 1 103 ? -12.161 -6.829 2.992 1.00 91.00 103 TYR A CA 1
ATOM 827 C C . TYR A 1 103 ? -12.058 -8.008 2.013 1.00 91.00 103 TYR A C 1
ATOM 829 O O . TYR A 1 103 ? -12.928 -8.179 1.167 1.00 91.00 103 TYR A O 1
ATOM 837 N N . GLY A 1 104 ? -11.008 -8.827 2.112 1.00 86.88 104 GLY A N 1
ATOM 838 C CA . GLY A 1 104 ? -10.791 -9.982 1.237 1.00 86.88 104 GLY A CA 1
ATOM 839 C C . GLY A 1 104 ? -9.894 -9.690 0.034 1.00 86.88 104 GLY A C 1
ATOM 840 O O . GLY A 1 104 ? -9.629 -10.588 -0.755 1.00 86.88 104 GLY A O 1
ATOM 841 N N . PHE A 1 105 ? -9.358 -8.471 -0.089 1.00 87.38 105 PHE A N 1
ATOM 842 C CA . PHE A 1 105 ? -8.367 -8.106 -1.112 1.00 87.38 105 PHE A CA 1
ATOM 843 C C . PHE A 1 105 ? -6.933 -8.507 -0.720 1.00 87.38 105 PHE A C 1
ATOM 845 O O . PHE A 1 105 ? -5.986 -7.766 -0.977 1.00 87.38 105 PHE A O 1
ATOM 852 N N . ARG A 1 106 ? -6.770 -9.653 -0.053 1.00 85.56 106 ARG A N 1
ATOM 853 C CA . ARG A 1 106 ? -5.459 -10.236 0.262 1.00 85.56 106 ARG A CA 1
ATOM 854 C C . ARG A 1 106 ? -5.001 -11.104 -0.898 1.00 85.56 106 ARG A C 1
ATOM 856 O O . ARG A 1 106 ? -5.818 -11.747 -1.556 1.00 85.56 106 ARG A O 1
ATOM 863 N N . TYR A 1 107 ? -3.693 -11.147 -1.114 1.00 82.69 107 TYR A N 1
ATOM 864 C CA . TYR A 1 107 ? -3.128 -12.201 -1.942 1.00 82.69 107 TYR A CA 1
ATOM 865 C C . TYR A 1 107 ? -3.392 -13.559 -1.278 1.00 82.69 107 TYR A C 1
ATOM 867 O O . TYR A 1 107 ? -3.364 -13.642 -0.045 1.00 82.69 107 TYR A O 1
ATOM 875 N N . PRO A 1 108 ? -3.677 -14.611 -2.063 1.00 85.25 108 PRO A N 1
ATOM 876 C CA . PRO A 1 108 ? -3.701 -15.961 -1.523 1.00 85.25 108 PRO A CA 1
ATOM 877 C C . PRO A 1 108 ? -2.319 -16.315 -0.968 1.00 85.25 108 PRO A C 1
ATOM 879 O O . PRO A 1 108 ? -1.309 -15.722 -1.361 1.00 85.25 108 PRO A O 1
ATOM 882 N N . GLU A 1 109 ? -2.271 -17.293 -0.067 1.00 88.12 109 GLU A N 1
ATOM 883 C CA . GLU A 1 109 ? -0.994 -17.866 0.346 1.00 88.12 109 GLU A CA 1
ATOM 884 C C . GLU A 1 109 ? -0.243 -18.378 -0.884 1.00 88.12 109 GLU A C 1
ATOM 886 O O . GLU A 1 109 ? -0.834 -18.983 -1.784 1.00 88.12 109 GLU A O 1
ATOM 891 N N . GLN A 1 110 ? 1.056 -18.086 -0.941 1.00 86.12 110 GLN A N 1
ATOM 892 C CA . GLN A 1 110 ? 1.882 -18.512 -2.057 1.00 86.12 110 GLN A CA 1
ATOM 893 C C . GLN A 1 110 ? 1.939 -20.048 -2.072 1.00 86.12 110 GLN A C 1
ATOM 895 O O . GLN A 1 110 ? 2.382 -20.643 -1.088 1.00 86.12 110 GLN A O 1
ATOM 900 N N . PRO A 1 111 ? 1.503 -20.711 -3.157 1.00 90.00 111 PRO A N 1
ATOM 901 C CA . PRO A 1 111 ? 1.608 -22.159 -3.262 1.00 90.00 111 PRO A CA 1
ATOM 902 C C . PRO A 1 111 ? 3.081 -22.582 -3.330 1.00 90.00 111 PRO A C 1
ATOM 904 O O . PRO A 1 111 ? 3.892 -21.924 -3.983 1.00 90.00 111 PRO A O 1
ATOM 907 N N . SER A 1 112 ? 3.420 -23.706 -2.692 1.00 90.88 112 SER A N 1
ATOM 908 C CA . SER A 1 112 ? 4.807 -24.187 -2.565 1.00 90.88 112 SER A CA 1
ATOM 909 C C . SER A 1 112 ? 5.499 -24.431 -3.908 1.00 90.88 112 SER A C 1
ATOM 911 O O . SER A 1 112 ? 6.698 -24.213 -4.038 1.00 90.88 112 SER A O 1
ATOM 913 N N . CYS A 1 113 ? 4.747 -24.810 -4.944 1.00 88.00 113 CYS A N 1
ATOM 914 C CA . CYS A 1 113 ? 5.302 -24.990 -6.285 1.00 88.00 113 CYS A CA 1
ATOM 915 C C . CYS A 1 113 ? 5.848 -23.692 -6.899 1.00 88.00 113 CYS A C 1
ATOM 917 O O . CYS A 1 113 ? 6.694 -23.765 -7.780 1.00 88.00 113 CYS A O 1
ATOM 919 N N . LEU A 1 114 ? 5.394 -22.514 -6.447 1.00 87.56 114 LEU A N 1
ATOM 920 C CA . LEU A 1 114 ? 5.921 -21.230 -6.914 1.00 87.56 114 LEU A CA 1
ATOM 921 C C . LEU A 1 114 ? 7.184 -20.795 -6.163 1.00 87.56 114 LEU A C 1
ATOM 923 O O . LEU A 1 114 ? 7.883 -19.923 -6.656 1.00 87.56 114 LEU A O 1
ATOM 927 N N . SER A 1 115 ? 7.477 -21.344 -4.979 1.00 86.88 115 SER A N 1
ATOM 928 C CA . SER A 1 115 ? 8.691 -20.989 -4.220 1.00 86.88 115 SER A CA 1
ATOM 929 C C . SER A 1 115 ? 9.952 -21.723 -4.684 1.00 86.88 115 SER A C 1
ATOM 931 O O . SER A 1 115 ? 11.044 -21.388 -4.237 1.00 86.88 115 SER A O 1
ATOM 933 N N . GLU A 1 116 ? 9.799 -22.728 -5.546 1.00 90.88 116 GLU A N 1
ATOM 934 C CA . GLU A 1 116 ? 10.893 -23.571 -6.049 1.00 90.88 116 GLU A CA 1
ATOM 935 C C . GLU A 1 116 ? 11.300 -23.226 -7.490 1.00 90.88 116 GLU A C 1
ATOM 937 O O . GLU A 1 116 ? 12.233 -23.830 -8.018 1.00 90.88 116 GLU A O 1
ATOM 942 N N . LEU A 1 117 ? 10.608 -22.275 -8.127 1.00 89.38 117 LEU A N 1
ATOM 943 C CA . LEU A 1 117 ? 10.871 -21.903 -9.513 1.00 89.38 117 LEU A CA 1
ATOM 944 C C . LEU A 1 117 ? 12.210 -21.178 -9.638 1.00 89.38 117 LEU A C 1
ATOM 946 O O . LEU A 1 117 ? 12.558 -20.329 -8.820 1.00 89.38 117 LEU A O 1
ATOM 950 N N . ASN A 1 118 ? 12.945 -21.487 -10.700 1.00 89.44 118 ASN A N 1
ATOM 951 C CA . ASN A 1 118 ? 14.068 -20.656 -11.125 1.00 89.44 118 ASN A CA 1
ATOM 952 C C . ASN A 1 118 ? 13.586 -19.442 -11.943 1.00 89.44 118 ASN A C 1
ATOM 954 O O . ASN A 1 118 ? 12.452 -19.414 -12.418 1.00 89.44 118 ASN A O 1
ATOM 958 N N . ASP A 1 119 ? 14.470 -18.468 -12.178 1.00 83.50 119 ASP A N 1
ATOM 959 C CA . ASP A 1 119 ? 14.152 -17.229 -12.908 1.00 83.50 119 ASP A CA 1
ATOM 960 C C . ASP A 1 119 ? 13.458 -17.465 -14.266 1.00 83.50 119 ASP A C 1
ATOM 962 O O . ASP A 1 119 ? 12.574 -16.702 -14.671 1.00 83.50 119 ASP A O 1
ATOM 966 N N . LEU A 1 120 ? 13.848 -18.522 -14.992 1.00 83.19 120 LEU A N 1
ATOM 967 C CA . LEU A 1 120 ? 13.242 -18.866 -16.279 1.00 83.19 120 LEU A CA 1
ATOM 968 C C . LEU A 1 120 ? 11.815 -19.391 -16.090 1.00 83.19 120 LEU A C 1
ATOM 970 O O . LEU A 1 120 ? 10.906 -18.977 -16.807 1.00 83.19 120 LEU A O 1
ATOM 974 N N . GLU A 1 121 ? 11.611 -20.291 -15.135 1.00 87.88 121 GLU A N 1
ATOM 975 C CA . GLU A 1 121 ? 10.302 -20.859 -14.821 1.00 87.88 121 GLU A CA 1
ATOM 976 C C . GLU A 1 121 ? 9.339 -19.801 -14.274 1.00 87.88 121 GLU A C 1
ATOM 978 O O . GLU A 1 121 ? 8.184 -19.761 -14.701 1.00 87.88 121 GLU A O 1
ATOM 983 N N . GLU A 1 122 ? 9.817 -18.894 -13.415 1.00 83.81 122 GLU A N 1
ATOM 984 C CA . GLU A 1 122 ? 9.058 -17.725 -12.960 1.00 83.81 122 GLU A CA 1
ATOM 985 C C . GLU A 1 122 ? 8.581 -16.883 -14.146 1.00 83.81 122 GLU A C 1
ATOM 987 O O . GLU A 1 122 ? 7.405 -16.516 -14.224 1.00 83.81 122 GLU A O 1
ATOM 992 N N . CYS A 1 123 ? 9.466 -16.622 -15.115 1.00 80.69 123 CYS A N 1
ATOM 993 C CA . CYS A 1 123 ? 9.103 -15.901 -16.330 1.00 80.69 123 CYS A CA 1
ATOM 994 C C . CYS A 1 123 ? 8.047 -16.646 -17.153 1.00 80.69 123 CYS A C 1
ATOM 996 O O . CYS A 1 123 ? 7.178 -15.988 -17.722 1.00 80.69 123 CYS A O 1
ATOM 998 N N . LEU A 1 124 ? 8.095 -17.980 -17.229 1.00 81.81 124 LEU A N 1
ATOM 999 C CA . LEU A 1 124 ? 7.130 -18.794 -17.982 1.00 81.81 124 LEU A CA 1
ATOM 1000 C C . LEU A 1 124 ? 5.733 -18.804 -17.349 1.00 81.81 124 LEU A C 1
ATOM 1002 O O . LEU A 1 124 ? 4.739 -18.824 -18.075 1.00 81.81 124 LEU A O 1
ATOM 1006 N N . VAL A 1 125 ? 5.646 -18.800 -16.016 1.00 82.69 125 VAL A N 1
ATOM 1007 C CA . VAL A 1 125 ? 4.357 -18.793 -15.300 1.00 82.69 125 VAL A CA 1
ATOM 1008 C C . VAL A 1 125 ? 3.808 -17.386 -15.070 1.00 82.69 125 VAL A C 1
ATOM 1010 O O . VAL A 1 125 ? 2.613 -17.225 -14.807 1.00 82.69 125 VAL A O 1
ATOM 1013 N N . ALA A 1 126 ? 4.653 -16.355 -15.153 1.00 76.00 126 ALA A N 1
ATOM 1014 C CA . ALA A 1 126 ? 4.222 -14.979 -14.990 1.00 76.00 126 ALA A CA 1
ATOM 1015 C C . ALA A 1 126 ? 3.201 -14.592 -16.071 1.00 76.00 126 ALA A C 1
ATOM 1017 O O . ALA A 1 126 ? 3.368 -14.830 -17.262 1.00 76.00 126 ALA A O 1
ATOM 1018 N N . LEU A 1 127 ? 2.158 -13.867 -15.659 1.00 66.38 127 LEU A N 1
ATOM 1019 C CA . LEU A 1 127 ? 1.173 -13.260 -16.568 1.00 66.38 127 LEU A CA 1
ATOM 1020 C C . LEU A 1 127 ? 1.790 -12.188 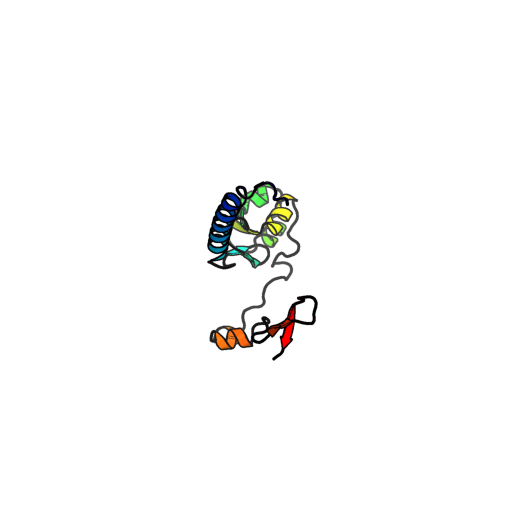-17.493 1.00 66.38 127 LEU A C 1
ATOM 1022 O O . LEU A 1 127 ? 1.128 -11.696 -18.409 1.00 66.38 127 LEU A O 1
ATOM 1026 N N . ARG A 1 128 ? 3.058 -11.815 -17.258 1.00 63.31 128 ARG A N 1
ATOM 1027 C CA . ARG A 1 128 ? 3.876 -11.078 -18.220 1.00 63.31 128 ARG A CA 1
ATOM 1028 C C . ARG A 1 128 ? 4.222 -12.029 -19.340 1.00 63.31 128 ARG A C 1
ATOM 1030 O O . ARG A 1 128 ? 4.950 -12.987 -19.144 1.00 63.31 128 ARG A O 1
ATOM 1037 N N . ILE A 1 129 ? 3.693 -11.732 -20.512 1.00 66.19 129 ILE A N 1
ATOM 1038 C CA . ILE A 1 129 ? 3.819 -12.602 -21.661 1.00 66.19 129 ILE A CA 1
ATOM 1039 C C . ILE A 1 129 ? 5.286 -12.605 -22.085 1.00 66.19 129 ILE A C 1
ATOM 1041 O O . ILE A 1 129 ? 5.762 -11.690 -22.755 1.00 66.19 129 ILE A O 1
ATOM 1045 N N . SER A 1 130 ? 5.984 -13.647 -21.655 1.00 55.56 130 SER A N 1
ATOM 1046 C CA . SER A 1 130 ? 7.434 -13.849 -21.720 1.00 55.56 130 SER A CA 1
ATOM 1047 C C . SER A 1 130 ? 7.965 -13.875 -23.158 1.00 55.56 130 SER A C 1
ATOM 1049 O O . SER A 1 130 ? 9.171 -13.843 -23.378 1.00 55.56 130 SER A O 1
ATOM 1051 N N . PHE A 1 131 ? 7.053 -13.862 -24.136 1.00 59.50 131 PHE A N 1
ATOM 1052 C CA . PHE A 1 131 ? 7.321 -13.897 -25.568 1.00 59.50 131 PHE A CA 1
ATOM 1053 C C . PHE A 1 131 ? 6.475 -12.900 -26.388 1.00 59.50 131 PHE A C 1
ATOM 1055 O O . PHE A 1 131 ? 6.430 -13.027 -27.609 1.00 59.50 131 PHE A O 1
ATOM 1062 N N . MET A 1 132 ? 5.79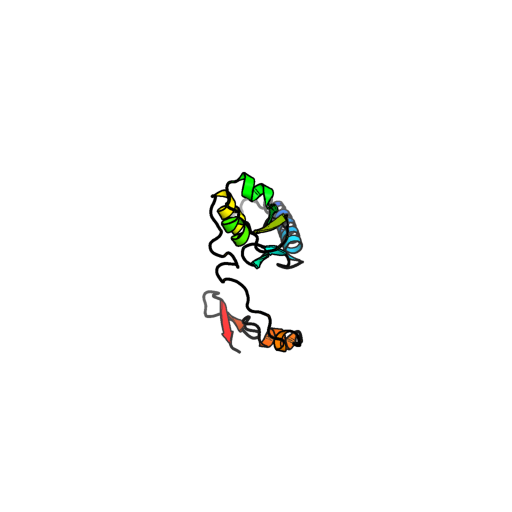2 -11.909 -25.780 1.00 62.12 132 MET A N 1
ATOM 1063 C CA . MET A 1 132 ? 5.196 -10.840 -26.607 1.00 62.12 132 MET A CA 1
ATOM 1064 C C . MET A 1 132 ? 6.317 -9.983 -27.162 1.00 62.12 132 MET A C 1
ATOM 1066 O O . MET A 1 132 ? 7.008 -9.281 -26.420 1.00 62.12 132 MET A O 1
ATOM 1070 N N . GLN A 1 133 ? 6.448 -9.984 -28.478 1.00 64.94 133 GLN A N 1
ATOM 1071 C CA . GLN A 1 133 ? 7.257 -8.986 -29.149 1.00 64.94 133 GLN A CA 1
ATOM 1072 C C . GLN A 1 133 ? 6.394 -7.756 -29.408 1.00 64.94 133 GLN A C 1
ATOM 1074 O O . GLN A 1 133 ? 5.258 -7.863 -29.872 1.00 64.94 133 GLN A O 1
ATOM 1079 N N . ILE A 1 134 ? 6.946 -6.584 -29.096 1.00 71.56 134 ILE A N 1
ATOM 1080 C CA . ILE A 1 134 ? 6.385 -5.312 -29.539 1.00 71.56 134 ILE A CA 1
ATOM 1081 C C . ILE A 1 134 ? 6.691 -5.209 -31.036 1.00 71.56 134 ILE A C 1
ATOM 1083 O O . ILE A 1 134 ? 7.850 -5.053 -31.422 1.00 71.56 134 ILE A O 1
ATOM 1087 N N . ARG A 1 135 ? 5.667 -5.354 -31.879 1.00 76.69 135 ARG A N 1
ATOM 1088 C CA . ARG A 1 135 ? 5.773 -5.305 -33.345 1.00 76.69 135 ARG A CA 1
ATOM 1089 C C . ARG A 1 135 ? 4.966 -4.142 -33.901 1.00 76.69 135 ARG A C 1
ATOM 1091 O O . ARG A 1 135 ? 3.981 -3.721 -33.299 1.00 76.69 135 ARG A O 1
ATOM 1098 N N . GLU A 1 136 ? 5.395 -3.612 -35.041 1.00 84.00 136 GLU A N 1
ATOM 1099 C CA . GLU A 1 136 ? 4.629 -2.605 -35.779 1.00 84.00 136 GLU A CA 1
ATOM 1100 C C . GLU A 1 136 ? 3.328 -3.232 -36.305 1.00 84.00 136 GLU A C 1
ATOM 1102 O O . GLU A 1 136 ? 3.361 -4.220 -37.034 1.00 84.00 136 GLU A O 1
ATOM 1107 N N . LEU A 1 137 ? 2.180 -2.659 -35.936 1.00 80.44 137 LEU A N 1
ATOM 1108 C CA . LEU A 1 137 ? 0.846 -3.126 -36.341 1.00 80.44 137 LEU A CA 1
ATOM 1109 C C . LEU A 1 137 ? 0.378 -2.540 -37.685 1.00 80.44 137 LEU A C 1
ATOM 1111 O O . LEU A 1 137 ? -0.725 -2.838 -38.141 1.00 80.44 137 LEU A O 1
ATOM 1115 N N . GLY A 1 138 ? 1.174 -1.674 -38.318 1.00 78.69 138 GLY A N 1
ATOM 1116 C CA . GLY A 1 138 ? 0.808 -1.001 -39.564 1.00 78.69 138 GLY A CA 1
ATOM 1117 C C . GLY A 1 138 ? 1.694 0.204 -39.886 1.00 78.69 138 GLY A C 1
ATOM 1118 O O . GLY A 1 138 ? 2.749 0.387 -39.288 1.00 78.69 138 GLY A O 1
ATOM 1119 N N . ARG A 1 139 ? 1.254 1.048 -40.834 1.00 70.56 139 ARG A N 1
ATOM 1120 C CA . ARG A 1 139 ? 2.037 2.196 -41.352 1.00 70.56 139 ARG A CA 1
ATOM 1121 C C . ARG A 1 139 ? 2.098 3.412 -40.421 1.00 70.56 139 ARG A C 1
ATOM 1123 O O . ARG A 1 139 ? 2.898 4.310 -40.665 1.00 70.56 139 ARG A O 1
ATOM 1130 N N . ASP A 1 140 ? 1.302 3.432 -39.355 1.00 78.94 140 ASP A N 1
ATOM 1131 C CA . ASP A 1 140 ? 1.107 4.623 -38.518 1.00 78.94 140 ASP A CA 1
ATOM 1132 C C . ASP A 1 140 ? 1.957 4.617 -37.236 1.00 78.94 140 ASP A C 1
ATOM 1134 O O . ASP A 1 140 ? 1.601 5.268 -36.255 1.00 78.94 140 ASP A O 1
ATOM 1138 N N . ARG A 1 141 ? 3.073 3.867 -37.212 1.00 72.81 141 ARG A N 1
ATOM 1139 C CA . ARG A 1 141 ? 3.963 3.718 -36.036 1.00 72.81 141 ARG A CA 1
ATOM 1140 C C . ARG A 1 141 ? 3.243 3.226 -34.774 1.00 72.81 141 ARG A C 1
ATOM 1142 O O . ARG A 1 141 ? 3.660 3.508 -33.650 1.00 72.81 141 ARG A O 1
ATOM 1149 N N . GLN A 1 142 ? 2.133 2.518 -34.950 1.00 77.00 142 GLN A N 1
ATOM 1150 C CA . GLN A 1 142 ? 1.450 1.855 -33.851 1.00 77.00 142 GLN A CA 1
ATOM 1151 C C . GLN A 1 142 ? 2.163 0.545 -33.564 1.00 77.00 142 GLN A C 1
ATOM 1153 O O . GLN A 1 142 ? 2.399 -0.249 -34.475 1.00 77.00 142 GLN A O 1
ATOM 1158 N N . TYR A 1 143 ? 2.478 0.318 -32.296 1.00 77.88 143 TYR A N 1
ATOM 1159 C CA . TYR A 1 143 ? 3.082 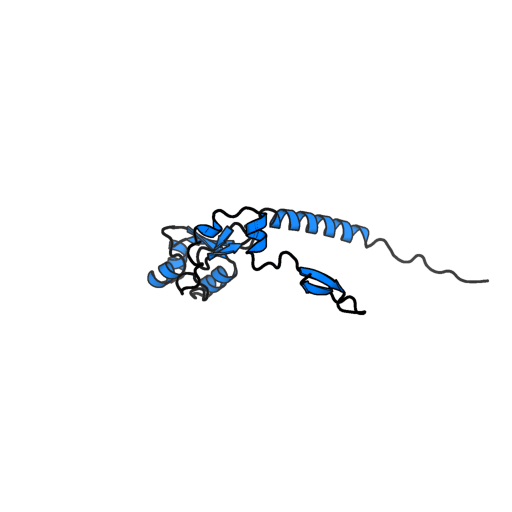-0.921 -31.846 1.00 77.88 143 TYR A CA 1
ATOM 1160 C C . TYR A 1 143 ? 2.078 -1.732 -31.039 1.00 77.88 143 TYR A C 1
ATOM 1162 O O . TYR A 1 143 ? 1.303 -1.184 -30.255 1.00 77.88 143 TYR A O 1
ATOM 1170 N N . GLY A 1 144 ? 2.106 -3.042 -31.229 1.00 73.62 144 GLY A N 1
ATOM 1171 C CA . GLY A 1 144 ? 1.233 -3.981 -30.552 1.00 73.62 144 GLY A CA 1
ATOM 1172 C C . GLY A 1 144 ? 1.980 -5.211 -30.103 1.00 73.62 144 GLY A C 1
ATOM 1173 O O . GLY A 1 144 ? 3.116 -5.461 -30.502 1.00 73.62 144 GLY A O 1
ATOM 1174 N N . TYR A 1 145 ? 1.314 -5.970 -29.250 1.00 69.56 145 TYR A N 1
ATOM 1175 C CA . TYR A 1 145 ? 1.847 -7.205 -28.723 1.00 69.56 145 TYR A CA 1
ATOM 1176 C C . TYR A 1 145 ? 1.339 -8.379 -29.560 1.00 69.56 145 TYR A C 1
ATOM 1178 O O . TYR A 1 145 ? 0.133 -8.619 -29.622 1.00 69.56 145 TYR A O 1
ATOM 1186 N N . GLU A 1 146 ? 2.257 -9.110 -30.183 1.00 59.47 146 GLU A N 1
ATOM 1187 C CA . GLU A 1 146 ? 1.957 -10.321 -30.948 1.00 59.47 146 GLU A CA 1
ATOM 1188 C C . GLU A 1 146 ? 2.623 -11.527 -30.273 1.00 59.47 146 GLU A C 1
ATOM 1190 O O . GLU A 1 146 ? 3.759 -11.429 -29.794 1.00 59.47 146 GLU A O 1
ATOM 1195 N N . ARG A 1 147 ? 1.908 -12.658 -30.199 1.00 55.88 147 ARG A N 1
ATOM 1196 C CA . ARG A 1 147 ? 2.480 -13.924 -29.722 1.00 55.88 147 ARG A CA 1
ATOM 1197 C C . ARG A 1 147 ? 3.321 -14.529 -30.846 1.00 55.88 147 ARG A C 1
ATOM 1199 O O . ARG A 1 147 ? 2.798 -14.722 -31.938 1.00 55.88 147 ARG A O 1
ATOM 1206 N N . SER A 1 148 ? 4.596 -14.793 -30.556 1.00 58.56 148 SER A N 1
ATOM 1207 C CA . SER A 1 148 ? 5.522 -15.534 -31.426 1.00 58.56 148 SER A CA 1
ATOM 1208 C C . SER A 1 148 ? 5.060 -16.959 -31.699 1.00 58.56 148 SER A C 1
ATOM 1210 O O . SER A 1 148 ? 4.579 -17.580 -30.722 1.00 58.56 148 SER A O 1
#

Organism: NCBI:txid1538125

Nearest PDB structures (foldseek):
  4h9d-assembly1_A  TM=4.228E-01  e=4.699E-02  Geobacter metallireducens GS-15

Secondary structure (DSSP, 8-state):
-----------SHHHHHHHHHHHHHHHHHHHTT-S-EEPTTT--EE-HHHHEEEEEHHHHHHTT--HHHHHHH--SS-SEEEEEHHHHHHHHTT---TT-GGGT-PPPPPPHHHHS--HHHHHHHSSS-TTEEEEE-STT--EEEEE-